Protein AF-A0A371NWE9-F1 (afdb_monomer)

Sequence (120 aa):
MNIALTGKAELARDEVHERFPFKEKQQIVRLGLSYAMRLKLEPIRGAGFGRAGDGQNMNVGSFDPSGELLDLVRAFYPDAEDPAEVAETLMSLGLVQLAADLRNSTVTRITDILYAGDGD

Solvent-accessible surface area (backbone atoms only — not comparable to full-atom values): 6706 Å² total; per-residue (Å²): 116,71,42,32,25,13,44,62,22,39,54,20,44,50,57,43,34,75,77,51,80,62,96,46,74,51,58,54,47,51,48,8,31,53,46,14,58,74,71,64,58,75,70,69,84,52,100,83,53,70,51,71,57,67,26,61,71,41,51,39,65,73,68,39,72,84,46,58,63,52,51,49,43,34,70,78,42,72,85,52,94,49,43,63,60,43,49,31,40,25,21,27,52,12,20,40,49,51,36,49,30,44,77,69,59,76,35,84,50,78,66,40,77,76,52,74,79,79,83,124

Mean predicted aligned error: 4.28 Å

Nearest PDB structures (foldseek):
  4lrv-assembly3_N-3  TM=7.084E-01  e=2.937E-02  Escherichia coli B7A
  4lrv-assembly3_H  TM=7.923E-01  e=1.091E-01  Escherichia coli B7A
  5wtu-assembly1_A  TM=6.916E-01  e=6.529E-02  Escherichia coli
  4lrv-assembly2_F  TM=6.999E-01  e=8.684E-02  Escherichia coli B7A
  4lrv-assembly1_A-2  TM=6.756E-01  e=2.879E-01  Escherichia coli B7A

Organism: NCBI:txid2293570

Secondary structure (DSSP, 8-state):
-EEEEEHHHHHHHHHHHHHS--SSHHHHHHHHHHHHHHTT------TTS--EEEEEEEEHHHH-SSSHHHHHHHHH-TT-S-HHHHHHHHHHHHHHHHHHHHHTTS--SHHHHHHTT---

Foldseek 3Di:
DKAFAFPLLQVLLVLVCVQPPDPDSLVSLVQQLVQLVVVVPDLDCDPPRHDGPNHDIGDVCVNPVPCVSLVVLCVVCVPDPDSSSSSSSSSNNSSNVVSVCCVVVCDRDPVCSVCVPVPD

Radius of gyration: 13.67 Å; Cα contacts (8 Å, |Δi|>4): 156; chains: 1; bounding box: 29×34×34 Å

Structure (mmCIF, N/CA/C/O backbone):
data_AF-A0A371NWE9-F1
#
_entry.id   AF-A0A371NWE9-F1
#
loop_
_atom_site.group_PDB
_atom_site.id
_atom_site.type_symbol
_atom_site.label_atom_id
_atom_site.label_alt_id
_atom_site.label_comp_id
_atom_site.label_asym_id
_atom_site.label_entity_id
_atom_site.label_seq_id
_atom_site.pdbx_PDB_ins_code
_atom_site.Cartn_x
_atom_site.Cartn_y
_atom_site.Cartn_z
_atom_site.occupancy
_atom_site.B_iso_or_equiv
_atom_site.auth_seq_id
_atom_site.auth_comp_id
_atom_site.auth_asym_id
_atom_site.auth_atom_id
_atom_site.pdbx_PDB_model_num
ATOM 1 N N . MET A 1 1 ? 7.862 12.324 -12.921 1.00 74.50 1 MET A N 1
ATOM 2 C CA . MET A 1 1 ? 7.033 11.109 -12.817 1.00 74.50 1 MET A CA 1
ATOM 3 C C . MET A 1 1 ? 6.110 11.291 -11.626 1.00 74.50 1 MET A C 1
ATOM 5 O O . MET A 1 1 ? 6.565 11.798 -10.604 1.00 74.50 1 MET A O 1
ATOM 9 N N . ASN A 1 2 ? 4.833 10.965 -11.785 1.00 83.00 2 ASN A N 1
ATOM 10 C CA . ASN A 1 2 ? 3.851 11.012 -10.706 1.00 83.00 2 ASN A CA 1
ATOM 11 C C . ASN A 1 2 ? 3.367 9.595 -10.442 1.00 83.00 2 ASN A C 1
ATOM 13 O O . ASN A 1 2 ? 3.374 8.783 -11.363 1.00 83.00 2 ASN A O 1
ATOM 17 N N . ILE A 1 3 ? 2.941 9.344 -9.212 1.00 84.69 3 ILE A N 1
ATOM 18 C CA . ILE A 1 3 ? 2.194 8.145 -8.863 1.00 84.69 3 ILE A CA 1
ATOM 19 C C . ILE A 1 3 ? 0.808 8.564 -8.396 1.00 84.69 3 ILE A C 1
ATOM 21 O O . ILE A 1 3 ? 0.656 9.600 -7.735 1.00 84.69 3 ILE A O 1
ATOM 25 N N . ALA A 1 4 ? -0.195 7.781 -8.762 1.00 89.19 4 ALA A N 1
ATOM 26 C CA . ALA A 1 4 ? -1.584 8.135 -8.595 1.00 89.19 4 ALA A CA 1
ATOM 27 C C . ALA A 1 4 ? -2.395 7.016 -7.948 1.00 89.19 4 ALA A C 1
ATOM 29 O O . ALA A 1 4 ? -2.414 5.876 -8.405 1.00 89.19 4 ALA A O 1
ATOM 30 N N . LEU A 1 5 ? -3.150 7.357 -6.908 1.00 90.31 5 LEU A N 1
ATOM 31 C CA . LEU A 1 5 ? -4.129 6.427 -6.359 1.00 90.31 5 LEU A CA 1
ATOM 32 C C . LEU A 1 5 ? -5.317 6.266 -7.311 1.00 90.31 5 LEU A C 1
ATOM 34 O O . LEU A 1 5 ? -5.679 7.176 -8.067 1.00 90.31 5 LEU A O 1
ATOM 38 N N . THR A 1 6 ? -5.972 5.111 -7.229 1.00 93.69 6 THR A N 1
ATOM 39 C CA . THR A 1 6 ? -7.340 4.975 -7.739 1.00 93.69 6 THR A CA 1
ATOM 40 C C . THR A 1 6 ? -8.316 5.681 -6.798 1.00 93.69 6 THR A C 1
ATOM 42 O O . THR A 1 6 ? -8.034 5.843 -5.609 1.00 93.69 6 THR A O 1
ATOM 45 N N . GLY A 1 7 ? -9.500 6.065 -7.284 1.00 92.75 7 GLY A N 1
ATOM 46 C CA . GLY A 1 7 ? -10.519 6.685 -6.423 1.00 92.75 7 GLY A CA 1
ATOM 47 C C . GLY A 1 7 ? -10.929 5.795 -5.237 1.00 92.75 7 GLY A C 1
ATOM 48 O O . GLY A 1 7 ? -11.169 6.280 -4.136 1.00 92.75 7 GLY A O 1
ATOM 49 N N . LYS A 1 8 ? -10.926 4.467 -5.419 1.00 94.44 8 LYS A N 1
ATOM 50 C CA . LYS A 1 8 ? -11.184 3.510 -4.333 1.00 94.44 8 LYS A CA 1
ATOM 51 C C . LYS A 1 8 ? -10.066 3.515 -3.287 1.00 94.44 8 LYS A C 1
ATOM 53 O O . LYS A 1 8 ? -10.346 3.439 -2.093 1.00 94.44 8 LYS A O 1
ATOM 58 N N . ALA A 1 9 ? -8.814 3.602 -3.729 1.00 95.56 9 ALA A N 1
ATOM 59 C CA . ALA A 1 9 ? -7.667 3.682 -2.834 1.00 95.56 9 ALA A CA 1
ATOM 60 C C . ALA A 1 9 ? -7.603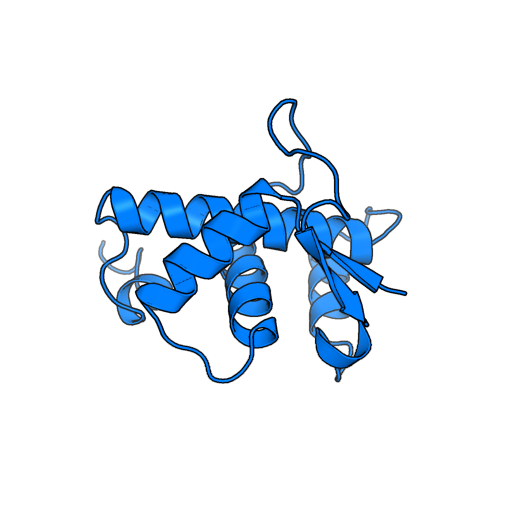 5.024 -2.084 1.00 95.56 9 ALA A C 1
ATOM 62 O O . ALA A 1 9 ? -7.192 5.038 -0.930 1.00 95.56 9 ALA A O 1
ATOM 63 N N . GLU A 1 10 ? -8.062 6.124 -2.691 1.00 94.88 10 GLU A N 1
ATOM 64 C CA . GLU A 1 10 ? -8.223 7.426 -2.020 1.00 94.88 10 GLU A CA 1
ATOM 65 C C . GLU A 1 10 ? -9.177 7.319 -0.820 1.00 94.88 10 GLU A C 1
ATOM 67 O O . GLU A 1 10 ? -8.824 7.710 0.289 1.00 94.88 10 GLU A O 1
ATOM 72 N N . LEU A 1 11 ? -10.358 6.723 -1.022 1.00 95.12 11 LEU A N 1
ATOM 73 C CA . LEU A 1 11 ? -11.336 6.517 0.052 1.00 95.12 11 LEU A CA 1
ATOM 74 C C . LEU A 1 11 ? -10.786 5.595 1.147 1.00 95.12 11 LEU A C 1
ATOM 76 O O . LEU A 1 11 ? -10.926 5.882 2.333 1.00 95.12 11 LEU A O 1
ATOM 80 N N . ALA A 1 12 ? -10.111 4.513 0.752 1.00 96.50 12 ALA A N 1
ATOM 81 C CA . ALA A 1 12 ? -9.468 3.605 1.695 1.00 96.50 12 ALA A CA 1
ATOM 82 C C . ALA A 1 12 ? -8.350 4.296 2.497 1.00 96.50 12 ALA A C 1
ATOM 84 O O . ALA A 1 12 ? -8.213 4.054 3.693 1.00 96.50 12 ALA A O 1
ATOM 85 N N . ARG A 1 13 ? -7.569 5.187 1.872 1.00 95.31 13 ARG A N 1
ATOM 86 C CA . ARG A 1 13 ? -6.559 6.008 2.558 1.00 95.31 13 ARG A CA 1
ATOM 87 C C . ARG A 1 13 ? -7.198 6.863 3.645 1.00 95.31 13 ARG A C 1
ATOM 89 O O . ARG A 1 13 ? -6.633 6.947 4.731 1.00 95.31 13 ARG A O 1
ATOM 96 N N . ASP A 1 14 ? -8.326 7.502 3.351 1.00 94.81 14 ASP A N 1
ATOM 97 C CA . ASP A 1 14 ? -9.016 8.368 4.312 1.00 94.81 14 ASP A CA 1
ATOM 98 C C . ASP A 1 14 ? -9.541 7.572 5.509 1.00 94.81 14 ASP A C 1
ATOM 100 O O . ASP A 1 14 ? -9.282 7.948 6.648 1.00 94.81 14 ASP A O 1
ATOM 104 N N . GLU A 1 15 ? -10.136 6.405 5.270 1.00 95.25 15 GLU A N 1
ATOM 105 C CA . GLU A 1 15 ? -10.556 5.481 6.332 1.00 95.25 15 GLU A CA 1
ATOM 106 C C . GLU A 1 15 ? -9.371 5.013 7.200 1.00 95.25 15 GLU A C 1
ATOM 108 O O . GLU A 1 15 ? -9.428 5.029 8.433 1.00 95.25 15 GLU A O 1
ATOM 113 N N . VAL A 1 16 ? -8.250 4.647 6.569 1.00 95.62 16 VAL A N 1
ATOM 114 C CA . VAL A 1 16 ? -7.019 4.279 7.287 1.00 95.62 16 VAL A CA 1
ATOM 115 C C . VAL A 1 16 ? -6.483 5.465 8.095 1.00 95.62 16 VAL A C 1
ATOM 117 O O . VAL A 1 16 ? -6.034 5.271 9.225 1.00 95.62 16 VAL A O 1
ATOM 120 N N . HIS A 1 17 ? -6.546 6.686 7.557 1.00 95.06 17 HIS A N 1
ATOM 121 C CA . HIS A 1 17 ? -6.098 7.902 8.237 1.00 95.06 17 HIS A CA 1
ATOM 122 C C . HIS A 1 17 ? -6.937 8.222 9.477 1.00 95.06 17 HIS A C 1
ATOM 124 O O . HIS A 1 17 ? -6.380 8.589 10.512 1.00 95.06 17 HIS A O 1
ATOM 130 N N . GLU A 1 18 ? -8.258 8.055 9.396 1.00 93.88 18 GLU A N 1
ATOM 131 C CA . GLU A 1 18 ? -9.162 8.238 10.536 1.00 93.88 18 GLU A CA 1
ATOM 132 C C . GLU A 1 18 ? -8.819 7.281 11.682 1.00 93.88 18 GLU A C 1
ATOM 134 O O . GLU A 1 18 ? -8.863 7.659 12.856 1.00 93.88 18 GLU A O 1
ATOM 139 N N . ARG A 1 19 ? -8.423 6.046 11.353 1.00 92.00 19 ARG A N 1
ATOM 140 C CA . ARG A 1 19 ? -8.041 5.047 12.356 1.00 92.00 19 ARG A CA 1
ATOM 141 C C . ARG A 1 19 ? -6.626 5.241 12.895 1.00 92.00 19 ARG A C 1
ATOM 143 O O . ARG A 1 19 ? -6.394 5.011 14.08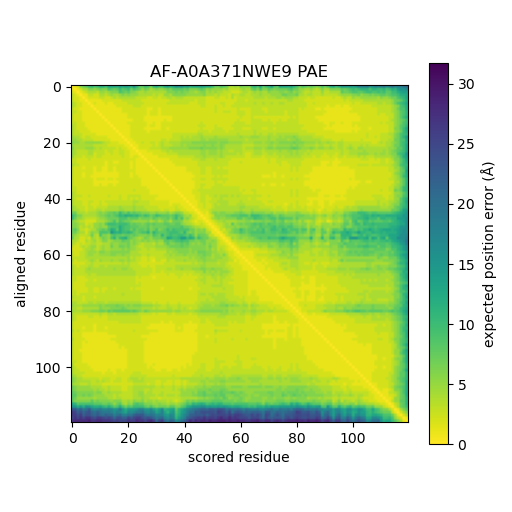9 1.00 92.00 19 ARG A O 1
ATOM 150 N N . PHE A 1 20 ? -5.698 5.614 12.019 1.00 91.31 20 PHE A N 1
ATOM 151 C CA . PHE A 1 20 ? -4.275 5.796 12.284 1.00 91.31 20 PHE A CA 1
ATOM 152 C C . PHE A 1 20 ? -3.824 7.154 11.723 1.00 91.31 20 PHE A C 1
ATOM 154 O O . PHE A 1 20 ? -3.431 7.249 10.558 1.00 91.31 20 PHE A O 1
ATOM 161 N N . PRO A 1 21 ? -3.858 8.227 12.529 1.00 90.38 21 PRO A N 1
ATOM 162 C CA . PRO A 1 21 ? -3.547 9.561 12.037 1.00 90.38 21 PRO A CA 1
ATOM 163 C C . PRO A 1 21 ? -2.040 9.728 11.803 1.00 90.38 21 PRO A C 1
ATOM 165 O O . PRO A 1 21 ? -1.250 9.871 12.737 1.00 90.38 21 PRO A O 1
ATOM 168 N N . PHE A 1 22 ? -1.640 9.733 10.532 1.00 89.69 22 PHE A N 1
ATOM 169 C CA . PHE A 1 22 ? -0.286 10.079 10.084 1.00 89.69 22 PHE A CA 1
ATOM 170 C C . PHE A 1 22 ? -0.153 11.580 9.823 1.00 89.69 22 PHE A C 1
ATOM 172 O O . PHE A 1 22 ? -1.103 12.227 9.396 1.00 89.69 22 PHE A O 1
ATOM 179 N N . LYS A 1 23 ? 1.039 12.153 10.021 1.00 90.19 23 LYS A N 1
ATOM 180 C CA . LYS A 1 23 ? 1.255 13.588 9.758 1.00 90.19 23 LYS A CA 1
ATOM 181 C C . LYS A 1 23 ? 1.158 13.928 8.274 1.00 90.19 23 LYS A C 1
ATOM 183 O O . LYS A 1 23 ? 0.667 14.994 7.919 1.00 90.19 23 LYS A O 1
ATOM 188 N N . GLU A 1 24 ? 1.645 13.033 7.423 1.00 88.38 24 GLU A N 1
ATOM 189 C CA . GLU A 1 24 ? 1.719 13.246 5.981 1.00 88.38 24 GLU A CA 1
ATOM 190 C C . GLU A 1 24 ? 0.941 12.156 5.247 1.00 88.38 24 GLU A C 1
ATOM 192 O O . GLU A 1 24 ? 1.100 10.967 5.529 1.00 88.38 24 GLU A O 1
ATOM 197 N N . LYS A 1 25 ? 0.138 12.544 4.250 1.00 85.50 25 LYS A N 1
ATOM 198 C CA . LYS A 1 25 ? -0.653 11.596 3.445 1.00 85.50 25 LYS A CA 1
ATOM 199 C C . LYS A 1 25 ? 0.229 10.549 2.753 1.00 85.50 25 LYS A C 1
ATOM 201 O O . LYS A 1 25 ? -0.163 9.393 2.624 1.00 85.50 25 LYS A O 1
ATOM 206 N N . GLN A 1 26 ? 1.442 10.938 2.365 1.00 89.62 26 GLN A N 1
ATOM 207 C CA . GLN A 1 26 ? 2.442 10.077 1.735 1.00 89.62 26 GLN A CA 1
ATOM 208 C C . GLN A 1 26 ? 2.850 8.909 2.640 1.00 89.62 26 GLN A C 1
ATOM 210 O O . GLN A 1 26 ? 3.131 7.825 2.137 1.00 89.62 26 GLN A O 1
ATOM 215 N N . GLN A 1 27 ? 2.842 9.088 3.965 1.00 92.12 27 GLN A N 1
ATOM 216 C CA . GLN A 1 27 ? 3.175 8.015 4.906 1.00 92.12 27 GLN A CA 1
ATOM 217 C C . GLN A 1 27 ? 2.144 6.884 4.853 1.00 92.12 27 GLN A C 1
ATOM 219 O O . GLN A 1 27 ? 2.523 5.717 4.887 1.00 92.12 27 GLN A O 1
ATOM 224 N N . ILE A 1 28 ? 0.859 7.214 4.695 1.00 93.75 28 ILE A N 1
ATOM 225 C CA . ILE A 1 28 ? -0.209 6.213 4.555 1.00 93.75 28 ILE A CA 1
ATOM 226 C C . ILE A 1 28 ? -0.085 5.477 3.227 1.00 93.75 28 ILE A C 1
ATOM 228 O O . ILE A 1 28 ? -0.257 4.267 3.167 1.00 93.75 28 ILE A O 1
ATOM 232 N N . VAL A 1 29 ? 0.271 6.187 2.161 1.00 93.62 29 VAL A N 1
ATOM 233 C CA . VAL A 1 29 ? 0.474 5.567 0.850 1.00 93.62 29 VAL A CA 1
ATOM 234 C C . VAL A 1 29 ? 1.670 4.604 0.863 1.00 93.62 29 VAL A C 1
ATOM 236 O O . VAL A 1 29 ? 1.553 3.483 0.368 1.00 93.62 29 VAL A O 1
ATOM 239 N N . ARG A 1 30 ? 2.774 4.964 1.535 1.00 94.31 30 ARG A N 1
ATOM 240 C CA . ARG A 1 30 ? 3.891 4.037 1.808 1.00 94.31 30 ARG A CA 1
ATOM 241 C C . ARG A 1 30 ? 3.460 2.846 2.662 1.00 94.31 30 ARG A C 1
ATOM 243 O O . ARG A 1 30 ? 3.871 1.729 2.378 1.00 94.31 30 ARG A O 1
ATOM 250 N N . LEU A 1 31 ? 2.619 3.062 3.676 1.00 94.19 31 LEU A N 1
ATOM 251 C CA . LEU A 1 31 ? 2.047 1.969 4.465 1.00 94.19 31 LEU A CA 1
ATOM 252 C C . LEU A 1 31 ? 1.237 1.015 3.579 1.00 94.19 31 LEU A C 1
ATOM 254 O O . LEU A 1 31 ? 1.376 -0.194 3.727 1.00 94.19 31 LEU A O 1
ATOM 258 N N . GLY A 1 32 ? 0.460 1.542 2.631 1.00 95.62 32 GLY A N 1
ATOM 259 C CA . GLY A 1 32 ? -0.234 0.756 1.613 1.00 95.62 32 GLY A CA 1
ATOM 260 C C . GLY A 1 32 ? 0.714 -0.145 0.822 1.00 95.62 32 GLY A C 1
ATOM 261 O O . GLY A 1 32 ? 0.497 -1.353 0.777 1.00 95.62 32 GLY A O 1
ATOM 262 N N . LEU A 1 33 ? 1.800 0.414 0.269 1.00 96.06 33 LEU A N 1
ATOM 263 C CA . LEU A 1 33 ? 2.830 -0.373 -0.427 1.00 96.06 33 LEU A CA 1
ATOM 264 C C . LEU A 1 33 ? 3.367 -1.495 0.468 1.00 96.06 33 LEU A C 1
ATOM 266 O O . LEU A 1 33 ? 3.320 -2.668 0.097 1.00 96.06 33 LEU A O 1
ATOM 270 N N . SER A 1 34 ? 3.842 -1.138 1.662 1.00 94.94 34 SER A N 1
ATOM 271 C CA . SER A 1 34 ? 4.435 -2.089 2.603 1.00 94.94 34 SER A CA 1
ATOM 272 C C . SER A 1 34 ? 3.452 -3.184 3.013 1.00 94.94 34 SER A C 1
ATOM 274 O O . SER A 1 34 ? 3.844 -4.340 3.154 1.00 94.94 34 SER A O 1
ATOM 276 N N . TYR A 1 35 ? 2.172 -2.846 3.179 1.00 96.06 35 TYR A N 1
ATOM 277 C CA . TYR A 1 35 ? 1.135 -3.805 3.544 1.00 96.06 35 TYR A CA 1
ATOM 278 C C . TYR A 1 35 ? 0.845 -4.794 2.415 1.00 96.06 35 TYR A C 1
ATOM 280 O O . TYR A 1 35 ? 0.798 -5.999 2.656 1.00 96.06 35 TYR A O 1
ATOM 288 N N . ALA A 1 36 ? 0.739 -4.309 1.174 1.00 96.88 36 ALA A N 1
ATOM 289 C CA . ALA A 1 36 ? 0.598 -5.175 0.007 1.00 96.88 36 ALA A CA 1
ATOM 290 C C . ALA A 1 36 ? 1.786 -6.134 -0.133 1.00 96.88 36 ALA A C 1
ATOM 292 O O . ALA A 1 36 ? 1.591 -7.331 -0.332 1.00 96.88 36 ALA A O 1
ATOM 293 N N . MET A 1 37 ? 3.010 -5.626 0.033 1.00 94.44 37 MET A N 1
ATOM 294 C CA . MET A 1 37 ? 4.220 -6.449 -0.015 1.00 94.44 37 MET A CA 1
ATOM 295 C C . MET A 1 37 ? 4.258 -7.486 1.111 1.00 94.44 37 MET A C 1
ATOM 297 O O . MET A 1 37 ? 4.565 -8.649 0.854 1.00 94.44 37 MET A O 1
ATOM 301 N N . ARG A 1 38 ? 3.895 -7.102 2.343 1.00 92.06 38 ARG A N 1
ATOM 302 C CA . ARG A 1 38 ? 3.804 -8.021 3.489 1.00 92.06 38 ARG A CA 1
ATOM 303 C C . ARG A 1 38 ? 2.853 -9.180 3.198 1.00 92.06 38 ARG A C 1
ATOM 305 O O . ARG A 1 38 ? 3.194 -10.330 3.459 1.00 92.06 38 ARG A O 1
ATOM 312 N N . LEU A 1 39 ? 1.675 -8.874 2.661 1.00 93.50 39 LEU A N 1
ATOM 313 C CA . LEU A 1 39 ? 0.659 -9.865 2.307 1.00 93.50 39 LEU A CA 1
ATOM 314 C C . LEU A 1 39 ? 0.965 -10.608 0.999 1.00 93.50 39 LEU A C 1
ATOM 316 O O . LEU A 1 39 ? 0.191 -11.478 0.609 1.00 93.50 39 LEU A O 1
ATOM 320 N N . LYS A 1 40 ? 2.081 -10.284 0.330 1.00 94.19 40 LYS A N 1
ATOM 321 C CA . LYS A 1 40 ? 2.472 -10.833 -0.975 1.00 94.19 40 LYS A CA 1
ATOM 322 C C . LYS A 1 40 ? 1.361 -10.682 -2.019 1.00 94.19 40 LYS A C 1
ATOM 324 O O . LYS A 1 40 ? 1.119 -11.594 -2.806 1.00 94.19 40 LYS A O 1
ATOM 329 N N . LEU A 1 41 ? 0.666 -9.542 -2.005 1.00 95.44 41 LEU A N 1
ATOM 330 C CA . LEU A 1 41 ? -0.338 -9.243 -3.020 1.00 95.44 41 LEU A CA 1
ATOM 331 C C . LEU A 1 41 ? 0.339 -9.126 -4.384 1.00 95.44 41 LEU A C 1
ATOM 333 O O . LEU A 1 41 ? 1.353 -8.443 -4.525 1.00 95.44 41 LEU A O 1
ATOM 337 N N . GLU A 1 42 ? -0.254 -9.756 -5.391 1.00 95.25 42 GLU A N 1
ATOM 338 C CA . GLU A 1 42 ? 0.214 -9.628 -6.766 1.00 95.25 42 GLU A CA 1
ATOM 339 C C . GLU A 1 42 ? -0.215 -8.270 -7.347 1.00 95.25 42 GLU A C 1
ATOM 341 O O . GLU A 1 42 ? -1.359 -7.847 -7.137 1.00 95.25 42 GLU A O 1
ATOM 346 N N . PRO A 1 43 ? 0.653 -7.573 -8.103 1.00 94.94 43 PRO A N 1
ATOM 347 C CA . PRO A 1 43 ? 0.361 -6.260 -8.673 1.00 94.94 43 PRO A CA 1
ATOM 348 C C . PRO A 1 43 ? -0.542 -6.365 -9.916 1.00 94.94 43 PRO A C 1
ATOM 350 O O . PRO A 1 43 ? -0.179 -5.936 -11.008 1.00 94.94 43 PRO A O 1
ATOM 353 N N . ILE A 1 44 ? -1.740 -6.934 -9.761 1.00 92.88 44 ILE A N 1
ATOM 354 C CA . ILE A 1 44 ? -2.699 -7.154 -10.849 1.00 92.88 44 ILE A CA 1
ATOM 355 C C . ILE A 1 44 ? -3.847 -6.142 -10.770 1.00 92.88 44 ILE A C 1
ATOM 357 O O . ILE A 1 44 ? -4.586 -6.063 -9.785 1.00 92.88 44 ILE A O 1
ATOM 361 N N . ARG A 1 45 ? -4.058 -5.405 -11.865 1.00 90.94 45 ARG A N 1
ATOM 362 C CA . ARG A 1 45 ? -5.163 -4.447 -12.030 1.00 90.94 45 ARG A CA 1
ATOM 363 C C . ARG A 1 45 ? -6.426 -5.150 -12.539 1.00 90.94 45 ARG A C 1
ATOM 365 O O . ARG A 1 45 ? -6.747 -5.107 -13.722 1.00 90.94 45 ARG A O 1
ATOM 372 N N . GLY A 1 46 ? -7.134 -5.839 -11.643 1.00 86.75 46 GLY A N 1
ATOM 373 C CA . GLY A 1 46 ? -8.390 -6.529 -11.971 1.00 86.75 46 GLY A CA 1
ATOM 374 C C . GLY A 1 46 ? -9.552 -5.585 -12.326 1.00 86.75 46 GLY A C 1
ATOM 375 O O . GLY A 1 46 ? -9.473 -4.372 -12.142 1.00 86.75 46 GLY A O 1
ATOM 376 N N . ALA A 1 47 ? -10.687 -6.147 -12.760 1.00 81.69 47 ALA A N 1
ATOM 377 C CA . ALA A 1 47 ? -11.855 -5.389 -13.245 1.00 81.69 47 ALA A CA 1
ATOM 378 C C . ALA A 1 47 ? -12.440 -4.360 -12.247 1.00 81.69 47 ALA A C 1
ATOM 380 O O . ALA A 1 47 ? -13.129 -3.430 -12.654 1.00 81.69 47 ALA A O 1
ATOM 381 N N . GLY A 1 48 ? -12.162 -4.505 -10.946 1.00 80.81 48 GLY A N 1
ATOM 382 C CA . GLY A 1 48 ? -12.593 -3.586 -9.884 1.00 80.81 48 GLY A CA 1
ATOM 383 C C . GLY A 1 48 ? -11.496 -2.669 -9.334 1.00 80.81 48 GLY A C 1
ATOM 384 O O . GLY A 1 48 ? -11.703 -2.055 -8.286 1.00 80.81 48 GLY A O 1
ATOM 385 N N . PHE A 1 49 ? -10.327 -2.609 -9.978 1.00 84.00 49 PHE A N 1
ATOM 386 C CA . PHE A 1 49 ? -9.193 -1.803 -9.516 1.00 84.00 49 PHE A CA 1
ATOM 387 C C . PHE A 1 49 ? -9.491 -0.294 -9.589 1.00 84.00 49 PHE A C 1
ATOM 389 O O . PHE A 1 49 ? -9.108 0.464 -8.697 1.00 84.00 49 PHE A O 1
ATOM 396 N N . GLY A 1 50 ? -10.258 0.122 -10.602 1.00 84.81 50 GLY A N 1
ATOM 397 C CA . GLY A 1 50 ? -10.488 1.529 -10.935 1.00 84.81 50 GLY A CA 1
ATOM 398 C C . GLY A 1 50 ? -9.384 2.082 -11.837 1.00 84.81 50 GLY A C 1
ATOM 399 O O . GLY A 1 50 ? -8.538 1.334 -12.326 1.00 84.81 50 GLY A O 1
ATOM 400 N N . ARG A 1 51 ? -9.398 3.396 -12.082 1.00 81.56 51 ARG A N 1
ATOM 401 C CA . ARG A 1 51 ? -8.381 4.072 -12.892 1.00 81.56 51 ARG A CA 1
ATOM 402 C C . ARG A 1 51 ? -7.405 4.826 -11.992 1.00 81.56 51 ARG A C 1
ATOM 404 O O . ARG A 1 51 ? -7.817 5.549 -11.086 1.00 81.56 51 ARG A O 1
ATOM 411 N N . ALA A 1 52 ? -6.111 4.662 -12.248 1.00 75.12 52 ALA A N 1
ATOM 412 C CA . ALA A 1 52 ? -5.087 5.495 -11.634 1.00 75.12 52 ALA A CA 1
ATOM 413 C C . ALA A 1 52 ? -5.247 6.957 -12.083 1.00 75.12 52 ALA A C 1
ATOM 415 O O . ALA A 1 52 ? -5.486 7.226 -13.263 1.00 75.12 52 ALA A O 1
ATOM 416 N N . GLY A 1 53 ? -5.142 7.896 -11.143 1.00 76.56 53 GLY A N 1
ATOM 417 C CA . GLY A 1 53 ? -5.340 9.328 -11.404 1.00 76.56 53 GLY A CA 1
ATOM 418 C C . GLY A 1 53 ? -6.724 9.852 -11.033 1.00 76.56 53 GLY A C 1
ATOM 419 O O . GLY A 1 53 ? -6.889 11.067 -10.963 1.00 76.56 53 GLY A O 1
ATOM 420 N N . ASP A 1 54 ? -7.678 8.964 -10.736 1.00 84.12 54 ASP A N 1
ATOM 421 C CA . ASP A 1 54 ? -8.988 9.344 -10.189 1.00 84.12 54 ASP A CA 1
ATOM 422 C C . ASP A 1 54 ? -8.901 9.735 -8.697 1.00 84.12 54 ASP A C 1
ATOM 424 O O . ASP A 1 54 ? -9.824 10.347 -8.162 1.00 84.12 54 ASP A O 1
ATOM 428 N N . GLY A 1 55 ? -7.809 9.368 -8.015 1.00 81.00 55 GLY A N 1
ATOM 429 C CA . GLY A 1 55 ? -7.490 9.763 -6.642 1.00 81.00 55 GLY A CA 1
ATOM 430 C C . GLY A 1 55 ? -6.363 10.801 -6.556 1.00 81.00 55 GLY A C 1
ATOM 431 O O . GLY A 1 55 ? -6.067 11.530 -7.505 1.00 81.00 55 GLY A O 1
ATOM 432 N N . GLN A 1 56 ? -5.701 10.872 -5.399 1.00 80.44 56 GLN A N 1
ATOM 433 C CA . GLN A 1 56 ? -4.571 11.764 -5.170 1.00 80.44 56 GLN A CA 1
ATOM 434 C C . GLN A 1 56 ? -3.420 11.414 -6.114 1.00 80.44 56 GLN A C 1
ATOM 436 O O . GLN A 1 56 ? -2.903 10.297 -6.123 1.00 80.44 56 GLN A O 1
ATOM 441 N N . ASN A 1 57 ? -2.965 12.436 -6.833 1.00 86.06 57 ASN A N 1
ATOM 442 C CA . ASN A 1 57 ? -1.705 12.423 -7.556 1.00 86.06 57 ASN A CA 1
ATOM 443 C C . ASN A 1 57 ? -0.591 12.949 -6.651 1.00 86.06 57 ASN A C 1
ATOM 445 O O . ASN A 1 57 ? -0.746 13.975 -5.980 1.00 86.06 57 ASN A O 1
ATOM 449 N N . MET A 1 58 ? 0.549 12.270 -6.653 1.00 86.50 58 MET A N 1
ATOM 450 C CA . MET A 1 58 ? 1.730 12.686 -5.909 1.00 86.50 58 MET A CA 1
ATOM 451 C C . MET A 1 58 ? 2.986 12.592 -6.763 1.00 86.50 58 MET A C 1
ATOM 453 O O . MET A 1 58 ? 3.161 11.677 -7.563 1.00 86.50 58 MET A O 1
ATOM 457 N N . ASN A 1 59 ? 3.883 13.559 -6.582 1.00 87.44 59 ASN A N 1
ATOM 458 C CA . ASN A 1 59 ? 5.205 13.502 -7.187 1.00 87.44 59 ASN A CA 1
ATOM 459 C C . ASN A 1 59 ? 6.006 12.370 -6.526 1.00 87.44 59 ASN A C 1
ATOM 461 O O . ASN A 1 59 ? 6.071 12.311 -5.291 1.00 87.44 59 ASN A O 1
ATOM 465 N N . VAL A 1 60 ? 6.654 11.532 -7.343 1.00 85.31 60 VAL A N 1
ATOM 466 C CA . VAL A 1 60 ? 7.562 10.466 -6.890 1.00 85.31 60 VAL A CA 1
ATOM 467 C C . VAL A 1 60 ? 8.558 10.970 -5.848 1.00 85.31 60 VAL A C 1
ATOM 469 O O . VAL A 1 60 ? 8.714 10.314 -4.839 1.00 85.31 60 VAL A O 1
ATOM 472 N N . GLY A 1 61 ? 9.146 12.160 -5.990 1.00 86.38 61 GLY A N 1
ATOM 473 C CA . GLY A 1 61 ? 10.121 12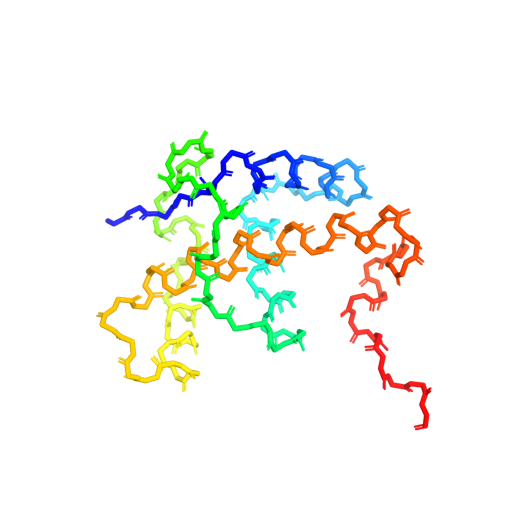.685 -5.023 1.00 86.38 61 GLY A CA 1
ATOM 474 C C . GLY A 1 61 ? 9.555 12.969 -3.624 1.00 86.38 61 GLY A C 1
ATOM 475 O O . GLY A 1 61 ? 10.306 13.020 -2.659 1.00 86.38 61 GLY A O 1
ATOM 476 N N . SER A 1 62 ? 8.234 13.136 -3.490 1.00 86.44 62 SER A N 1
ATOM 477 C CA . SER A 1 62 ? 7.573 13.209 -2.175 1.00 86.44 62 SER A CA 1
ATOM 478 C C . SER A 1 62 ? 7.190 11.832 -1.641 1.00 86.44 62 SER A C 1
ATOM 480 O O . SER A 1 62 ? 7.203 11.608 -0.433 1.00 86.44 62 SER A O 1
ATOM 482 N N . PHE A 1 63 ? 6.861 10.901 -2.534 1.00 88.31 63 PHE A N 1
ATOM 483 C CA . PHE A 1 63 ? 6.545 9.525 -2.183 1.00 88.31 63 PHE A CA 1
ATOM 484 C C . PHE A 1 63 ? 7.800 8.728 -1.811 1.00 88.31 63 PHE A C 1
ATOM 486 O O . PHE A 1 63 ? 7.812 8.088 -0.772 1.00 88.31 63 PHE A O 1
ATOM 493 N N . ASP A 1 6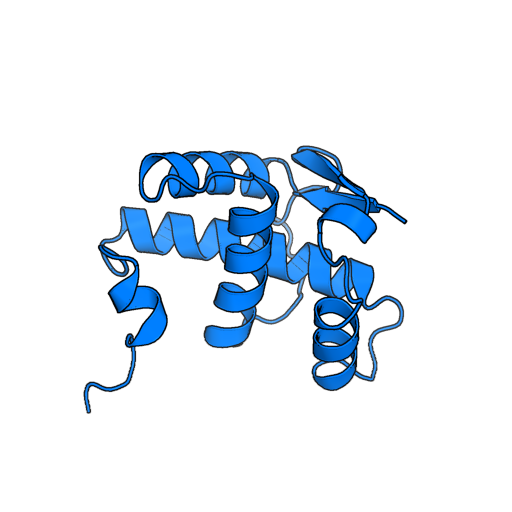4 ? 8.869 8.826 -2.582 1.00 92.12 64 ASP A N 1
ATOM 494 C CA . ASP A 1 64 ? 10.110 8.072 -2.446 1.00 92.12 64 ASP A CA 1
ATOM 495 C C . ASP A 1 64 ? 11.317 9.016 -2.608 1.00 92.12 64 ASP A C 1
ATOM 497 O O . ASP A 1 64 ? 11.924 9.085 -3.678 1.00 92.12 64 ASP A O 1
ATOM 501 N N . PRO A 1 65 ? 11.641 9.818 -1.572 1.00 90.56 65 PRO A N 1
ATOM 502 C CA . PRO A 1 65 ? 12.706 10.813 -1.661 1.00 90.56 65 PRO A CA 1
ATOM 503 C C . PRO A 1 65 ? 14.101 10.210 -1.857 1.00 90.56 65 PRO A C 1
ATOM 505 O O . PRO A 1 65 ? 14.958 10.869 -2.443 1.00 90.56 65 PRO A O 1
ATOM 508 N N . SER A 1 66 ? 14.343 8.995 -1.344 1.00 92.94 66 SER A N 1
ATOM 509 C CA . SER A 1 66 ? 15.629 8.296 -1.470 1.00 92.94 66 SER A CA 1
ATOM 510 C C . SER A 1 66 ? 15.722 7.426 -2.725 1.00 92.94 66 SER A C 1
ATOM 512 O O . SER A 1 66 ? 16.831 7.112 -3.145 1.00 92.94 66 SER A O 1
ATOM 514 N N . GLY A 1 67 ? 14.593 7.057 -3.338 1.00 92.88 67 GLY A N 1
ATOM 515 C CA . GLY A 1 67 ? 14.543 6.101 -4.450 1.00 92.88 67 GLY A CA 1
ATOM 516 C C . GLY A 1 67 ? 14.543 4.635 -3.997 1.00 92.88 67 GLY A C 1
ATOM 517 O O . GLY A 1 67 ? 14.383 3.731 -4.817 1.00 92.88 67 GLY A O 1
ATOM 518 N N . GLU A 1 68 ? 14.710 4.386 -2.696 1.00 94.81 68 GLU A N 1
ATOM 519 C CA . GLU A 1 68 ? 14.858 3.042 -2.136 1.00 94.81 68 GLU A CA 1
ATOM 520 C C . GLU A 1 68 ? 13.567 2.227 -2.244 1.00 94.81 68 GLU A C 1
ATOM 522 O O . GLU A 1 68 ? 13.633 1.003 -2.355 1.00 94.81 68 GLU A O 1
ATOM 527 N N . LEU A 1 69 ? 12.388 2.866 -2.238 1.00 93.38 69 LEU A N 1
ATOM 528 C CA . LEU A 1 69 ? 11.125 2.138 -2.397 1.00 93.38 69 LEU A CA 1
ATOM 529 C C . LEU A 1 69 ? 10.963 1.619 -3.825 1.00 93.38 69 LEU A C 1
ATOM 531 O O . LEU A 1 69 ? 10.547 0.477 -4.013 1.00 93.38 69 LEU A O 1
ATOM 535 N N . LEU A 1 70 ? 11.305 2.419 -4.835 1.00 93.75 70 LEU A N 1
ATOM 536 C CA . LEU A 1 70 ? 11.286 1.964 -6.224 1.00 93.75 70 LEU A CA 1
ATOM 537 C C . LEU A 1 70 ? 12.377 0.927 -6.503 1.00 93.75 70 LEU A C 1
ATOM 539 O O . LEU A 1 70 ? 12.116 -0.030 -7.232 1.00 93.75 70 LEU A O 1
ATOM 543 N N . ASP A 1 71 ? 13.561 1.062 -5.906 1.00 95.38 71 ASP A N 1
ATOM 544 C CA . ASP A 1 71 ? 14.609 0.040 -6.008 1.00 95.38 71 ASP A CA 1
ATOM 545 C C . ASP A 1 71 ? 14.194 -1.275 -5.339 1.00 95.38 71 ASP A C 1
ATOM 547 O O . ASP A 1 71 ? 14.425 -2.354 -5.890 1.00 95.38 71 ASP A O 1
ATOM 551 N N . LEU A 1 72 ? 13.490 -1.205 -4.208 1.00 95.12 72 LEU A N 1
ATOM 552 C CA . LEU A 1 72 ? 12.882 -2.373 -3.580 1.00 95.12 72 LEU A CA 1
ATOM 553 C C . LEU A 1 72 ? 11.839 -3.022 -4.502 1.00 95.12 72 LEU A C 1
ATOM 555 O O . LEU A 1 72 ? 11.860 -4.237 -4.690 1.00 95.12 72 LEU A O 1
ATOM 559 N N . VAL A 1 73 ? 10.953 -2.234 -5.117 1.00 95.44 73 VAL A N 1
ATOM 560 C CA . VAL A 1 73 ? 9.963 -2.757 -6.073 1.00 95.44 73 VAL A CA 1
ATOM 561 C C . VAL A 1 73 ? 10.653 -3.426 -7.266 1.00 95.44 73 VAL A C 1
ATOM 563 O O . VAL A 1 73 ? 10.268 -4.533 -7.631 1.00 95.44 73 VAL A O 1
ATOM 566 N N . ARG A 1 74 ? 11.718 -2.832 -7.818 1.00 95.62 74 ARG A N 1
ATOM 567 C CA . ARG A 1 74 ? 12.532 -3.447 -8.887 1.00 95.62 74 ARG A CA 1
ATOM 568 C C . ARG A 1 74 ? 13.142 -4.779 -8.469 1.00 95.62 74 ARG A C 1
ATOM 570 O O . ARG A 1 74 ? 13.172 -5.706 -9.267 1.00 95.62 74 ARG A O 1
ATOM 577 N N . ALA A 1 75 ? 13.621 -4.885 -7.233 1.00 96.38 75 ALA A N 1
ATOM 578 C CA . ALA A 1 75 ? 14.217 -6.121 -6.736 1.00 96.38 75 ALA A CA 1
ATOM 579 C C . ALA A 1 75 ? 13.190 -7.263 -6.615 1.00 96.38 75 ALA A C 1
ATOM 581 O O . ALA A 1 75 ? 13.529 -8.417 -6.869 1.00 96.38 75 ALA A O 1
ATOM 582 N N . PHE A 1 76 ? 11.944 -6.951 -6.244 1.00 95.88 76 PHE A N 1
ATOM 583 C CA . PHE A 1 76 ? 10.862 -7.938 -6.126 1.00 95.88 76 PHE A CA 1
ATOM 584 C C . PHE A 1 76 ? 10.174 -8.251 -7.460 1.00 95.88 76 PHE A C 1
ATOM 586 O O . PHE A 1 76 ? 9.662 -9.355 -7.632 1.00 95.88 76 PHE A O 1
ATOM 593 N N . TYR A 1 77 ? 10.172 -7.301 -8.394 1.00 95.50 77 TYR A N 1
ATOM 594 C CA . TYR A 1 77 ? 9.524 -7.411 -9.701 1.00 95.50 77 TYR A CA 1
ATOM 595 C C . TYR A 1 77 ? 10.514 -7.056 -10.823 1.00 95.50 77 TYR A C 1
ATOM 597 O O . TYR A 1 77 ? 10.326 -6.050 -11.511 1.00 95.50 77 TYR A O 1
ATOM 605 N N . PRO A 1 78 ? 11.580 -7.859 -11.013 1.00 95.75 78 PRO A N 1
ATOM 606 C CA . PRO A 1 78 ? 12.663 -7.534 -11.944 1.00 95.75 78 PRO A CA 1
ATOM 607 C C . PRO A 1 78 ? 12.224 -7.512 -13.413 1.00 95.75 78 PRO A C 1
ATOM 609 O O . PRO A 1 78 ? 12.840 -6.823 -14.220 1.00 95.75 78 PRO A O 1
ATOM 612 N N . ASP A 1 79 ? 11.151 -8.233 -13.747 1.00 94.69 79 ASP A N 1
ATOM 613 C CA . ASP A 1 79 ? 10.629 -8.346 -15.112 1.00 94.69 79 ASP A CA 1
ATOM 614 C C . ASP A 1 79 ? 9.572 -7.276 -15.449 1.00 94.69 79 ASP A C 1
ATOM 616 O O . ASP A 1 79 ? 9.029 -7.265 -16.554 1.00 94.69 79 ASP A O 1
ATOM 620 N N . ALA A 1 80 ? 9.239 -6.385 -14.510 1.00 92.44 80 ALA A N 1
ATOM 621 C CA . ALA A 1 80 ? 8.256 -5.334 -14.747 1.00 92.44 80 ALA A CA 1
ATOM 622 C C . ALA A 1 80 ? 8.833 -4.211 -15.623 1.00 92.44 80 ALA A C 1
ATOM 624 O O . ALA A 1 80 ? 9.869 -3.630 -15.300 1.00 92.44 80 ALA A O 1
ATOM 625 N N . GLU A 1 81 ? 8.118 -3.854 -16.694 1.00 89.44 81 GLU A N 1
ATOM 626 C CA . GLU A 1 81 ? 8.520 -2.768 -17.599 1.00 89.44 81 GLU A CA 1
ATOM 627 C C . GLU A 1 81 ? 8.543 -1.400 -16.897 1.00 89.44 81 GLU A C 1
ATOM 629 O O . GLU A 1 81 ? 9.444 -0.595 -17.141 1.00 89.44 81 GLU A O 1
ATOM 634 N N . ASP A 1 82 ? 7.586 -1.152 -15.994 1.00 91.06 82 ASP A N 1
ATOM 635 C CA . ASP A 1 82 ? 7.509 0.076 -15.201 1.00 91.06 82 ASP A CA 1
ATOM 636 C C . ASP A 1 82 ? 7.345 -0.218 -13.693 1.00 91.06 82 ASP A C 1
ATOM 638 O O . ASP A 1 82 ? 6.240 -0.473 -13.201 1.00 91.06 82 ASP A O 1
ATOM 642 N N . PRO A 1 83 ? 8.436 -0.129 -12.911 1.00 91.56 83 PRO A N 1
ATOM 643 C CA . PRO A 1 83 ? 8.390 -0.269 -11.457 1.00 91.56 83 PRO A CA 1
ATOM 644 C C . PRO A 1 83 ? 7.492 0.761 -10.761 1.00 91.56 83 PRO A C 1
ATOM 646 O O . PRO A 1 83 ? 6.969 0.483 -9.681 1.00 91.56 83 PRO A O 1
ATOM 649 N N . ALA A 1 84 ? 7.291 1.944 -11.350 1.00 90.31 84 ALA A N 1
ATOM 650 C CA . ALA A 1 84 ? 6.390 2.941 -10.786 1.00 90.31 84 ALA A CA 1
ATOM 651 C C . ALA A 1 84 ? 4.924 2.512 -10.936 1.00 90.31 84 ALA A C 1
ATOM 653 O O . ALA A 1 84 ? 4.145 2.713 -10.004 1.00 90.31 84 ALA A O 1
ATOM 654 N N . GLU A 1 85 ? 4.561 1.855 -12.042 1.00 91.88 85 GLU A N 1
ATOM 655 C CA . GLU A 1 85 ? 3.226 1.273 -12.224 1.00 91.88 85 GLU A CA 1
ATOM 656 C C . GLU A 1 85 ? 2.973 0.120 -11.240 1.00 91.88 85 GLU A C 1
ATOM 658 O O . GLU A 1 85 ? 1.887 0.007 -10.656 1.00 91.88 85 GLU A O 1
ATOM 663 N N . VAL A 1 86 ? 3.989 -0.713 -10.994 1.00 94.69 86 VAL A N 1
ATOM 664 C CA . VAL A 1 86 ? 3.920 -1.768 -9.973 1.00 94.69 86 VAL A CA 1
ATOM 665 C C . VAL A 1 86 ? 3.719 -1.159 -8.588 1.00 94.69 86 VAL A C 1
ATOM 667 O O . VAL A 1 86 ? 2.800 -1.566 -7.873 1.00 94.69 86 VAL A O 1
ATOM 670 N N . ALA A 1 87 ? 4.514 -0.148 -8.224 1.00 94.38 87 ALA A N 1
ATOM 671 C CA . ALA A 1 87 ? 4.363 0.558 -6.957 1.00 94.38 87 ALA A CA 1
ATOM 672 C C . ALA A 1 87 ? 2.950 1.143 -6.819 1.00 94.38 87 ALA A C 1
ATOM 674 O O . ALA A 1 87 ? 2.283 0.891 -5.816 1.00 94.38 87 ALA A O 1
ATOM 675 N N . GLU A 1 88 ? 2.460 1.857 -7.840 1.00 93.75 88 GLU A N 1
ATOM 676 C CA . GLU A 1 88 ? 1.104 2.423 -7.915 1.00 93.75 88 GLU A CA 1
ATOM 677 C C . GLU A 1 88 ? 0.015 1.386 -7.632 1.00 93.75 88 GLU A C 1
ATOM 679 O O . GLU A 1 88 ? -0.925 1.617 -6.858 1.00 93.75 88 GLU A O 1
ATOM 684 N N . THR A 1 89 ? 0.178 0.216 -8.244 1.00 95.12 89 THR A N 1
ATOM 685 C CA . THR A 1 89 ? -0.747 -0.903 -8.106 1.00 95.12 89 THR A CA 1
ATOM 686 C C . THR A 1 89 ? -0.731 -1.451 -6.688 1.00 95.12 89 THR A C 1
ATOM 688 O O . THR A 1 89 ? -1.785 -1.533 -6.058 1.00 95.12 89 THR A O 1
ATOM 691 N N . LEU A 1 90 ? 0.450 -1.747 -6.146 1.00 96.69 90 LEU A N 1
ATOM 692 C CA . LEU A 1 90 ? 0.600 -2.282 -4.793 1.00 96.69 90 LEU A CA 1
ATOM 693 C C . LEU A 1 90 ? 0.117 -1.302 -3.724 1.00 96.69 90 LEU A C 1
ATOM 695 O O . LEU A 1 90 ? -0.561 -1.716 -2.790 1.00 96.69 90 LEU A O 1
ATOM 699 N N . MET A 1 91 ? 0.385 -0.006 -3.872 1.00 95.62 91 MET A N 1
ATOM 700 C CA . MET A 1 91 ? -0.131 1.014 -2.954 1.00 95.62 91 MET A CA 1
ATOM 701 C C . MET A 1 91 ? -1.654 1.022 -2.923 1.00 95.62 91 MET A C 1
ATOM 703 O O . MET A 1 91 ? -2.254 1.024 -1.848 1.00 95.62 91 MET A O 1
ATOM 707 N N . SER A 1 92 ? -2.280 0.983 -4.098 1.00 95.88 92 SER A N 1
ATOM 708 C CA . SER A 1 92 ? -3.736 0.977 -4.206 1.00 95.88 92 SER A CA 1
ATOM 709 C C . SER A 1 92 ? -4.341 -0.308 -3.635 1.00 95.88 92 SER A C 1
ATOM 711 O O . SER A 1 92 ? -5.293 -0.245 -2.856 1.00 95.88 92 SER A O 1
ATOM 713 N N . LEU A 1 93 ? -3.769 -1.470 -3.966 1.00 97.00 93 LEU A N 1
ATOM 714 C CA . LEU A 1 93 ? -4.214 -2.763 -3.441 1.00 97.00 93 LEU A CA 1
ATOM 715 C C . LEU A 1 9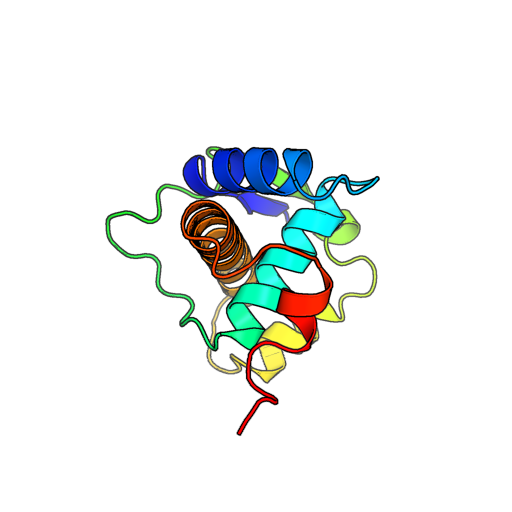3 ? -4.052 -2.839 -1.923 1.00 97.00 93 LEU A C 1
ATOM 717 O O . LEU A 1 93 ? -4.992 -3.211 -1.225 1.00 97.00 93 LEU A O 1
ATOM 721 N N . GLY A 1 94 ? -2.893 -2.440 -1.405 1.00 96.88 94 GLY A N 1
ATOM 722 C CA . GLY A 1 94 ? -2.589 -2.510 0.017 1.00 96.88 94 GLY A CA 1
ATOM 723 C C . GLY A 1 94 ? -3.447 -1.578 0.859 1.00 96.88 94 GLY A C 1
ATOM 724 O O . GLY A 1 94 ? -3.902 -1.991 1.919 1.00 96.88 94 GLY A O 1
ATOM 725 N N . LEU A 1 95 ? -3.752 -0.365 0.385 1.00 97.06 9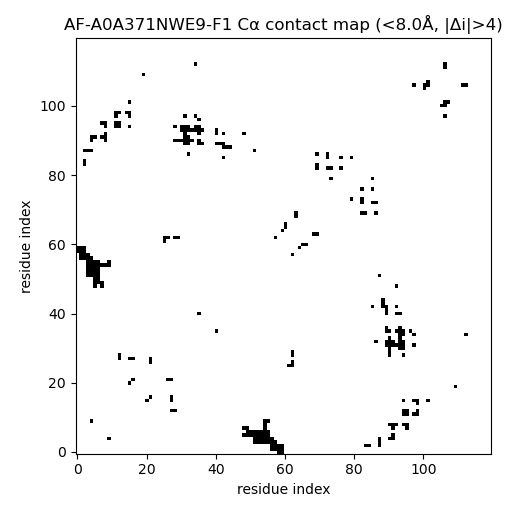5 LEU A N 1
ATOM 726 C CA . LEU A 1 95 ? -4.691 0.528 1.077 1.00 97.06 95 LEU A CA 1
ATOM 727 C C . LEU A 1 95 ? -6.097 -0.060 1.135 1.00 97.06 95 LEU A C 1
ATOM 729 O O . LEU A 1 95 ? -6.723 -0.071 2.193 1.00 97.06 95 LEU A O 1
ATOM 733 N N . VAL A 1 96 ? -6.588 -0.574 0.006 1.00 97.38 96 VAL A N 1
ATOM 734 C CA . VAL A 1 96 ? -7.916 -1.192 -0.068 1.00 97.38 96 VAL A CA 1
ATOM 735 C C . VAL A 1 96 ? -8.001 -2.420 0.837 1.00 97.38 96 VAL A C 1
ATOM 737 O O . VAL A 1 96 ? -9.008 -2.588 1.529 1.00 97.38 96 VAL A O 1
ATOM 740 N N . GLN A 1 97 ? -6.956 -3.247 0.849 1.00 97.50 97 GLN A N 1
ATOM 741 C CA . GLN A 1 97 ? -6.876 -4.427 1.700 1.00 97.50 97 GLN A CA 1
ATOM 742 C C . GLN A 1 97 ? -6.803 -4.037 3.180 1.00 97.50 97 GLN A C 1
ATOM 744 O O . GLN A 1 97 ? -7.601 -4.530 3.968 1.00 97.50 97 GLN A O 1
ATOM 749 N N . LEU A 1 98 ? -5.951 -3.076 3.549 1.00 97.12 98 LEU A N 1
ATOM 750 C CA . LEU A 1 98 ? -5.833 -2.602 4.930 1.00 97.12 98 LEU A CA 1
ATOM 751 C C . LEU A 1 98 ? -7.155 -2.034 5.453 1.00 97.12 98 LEU A C 1
ATOM 753 O O . LEU A 1 98 ? -7.559 -2.349 6.567 1.00 97.12 98 LEU A O 1
ATOM 757 N N . ALA A 1 99 ? -7.859 -1.236 4.651 1.00 97.31 99 ALA A N 1
ATOM 758 C CA . ALA A 1 99 ? -9.181 -0.739 5.022 1.00 97.31 99 ALA A CA 1
ATOM 759 C C . ALA A 1 99 ? -10.190 -1.890 5.205 1.00 97.31 99 ALA A C 1
ATOM 761 O O . ALA A 1 99 ? -10.984 -1.881 6.142 1.00 97.31 99 ALA A O 1
ATOM 762 N N . ALA A 1 100 ? -10.148 -2.922 4.355 1.00 97.19 100 ALA A N 1
ATOM 763 C CA . ALA A 1 100 ? -10.983 -4.110 4.541 1.00 97.19 100 ALA A CA 1
ATOM 764 C C . ALA A 1 100 ? -10.656 -4.856 5.841 1.00 97.19 100 ALA A C 1
ATOM 766 O O . ALA A 1 100 ? -11.571 -5.220 6.580 1.00 97.19 100 ALA A O 1
ATOM 767 N N . ASP A 1 101 ? -9.376 -5.022 6.155 1.00 96.50 101 ASP A N 1
ATOM 768 C CA . ASP A 1 101 ? -8.920 -5.690 7.372 1.00 96.50 101 ASP A CA 1
ATOM 769 C C . ASP A 1 101 ? -9.237 -4.886 8.640 1.00 96.50 101 ASP A C 1
ATOM 771 O O . ASP A 1 101 ? -9.539 -5.478 9.677 1.00 96.50 101 ASP A O 1
ATOM 775 N N . LEU A 1 102 ? -9.272 -3.552 8.551 1.00 95.62 102 LEU A N 1
ATOM 776 C CA . LEU A 1 102 ? -9.795 -2.677 9.602 1.00 95.62 102 LEU A CA 1
ATOM 777 C C . LEU A 1 102 ? -11.296 -2.893 9.835 1.00 95.62 102 LEU A C 1
ATOM 779 O O . LEU A 1 102 ? -11.713 -3.089 10.978 1.00 95.62 102 LEU A O 1
ATOM 783 N N . ARG A 1 103 ? -12.115 -2.908 8.773 1.00 96.19 103 ARG A N 1
ATOM 784 C CA . ARG A 1 103 ? -13.568 -3.163 8.887 1.00 96.19 103 ARG A CA 1
ATOM 785 C C . ARG A 1 103 ? -13.872 -4.537 9.462 1.00 96.19 103 ARG A C 1
ATOM 787 O O . ARG A 1 103 ? -14.805 -4.683 10.247 1.00 96.19 103 ARG A O 1
ATOM 794 N N . ASN A 1 104 ? -13.069 -5.530 9.098 1.00 95.69 104 ASN A N 1
ATOM 795 C CA . ASN A 1 104 ? -13.231 -6.902 9.564 1.00 95.69 104 ASN A CA 1
ATOM 796 C C . ASN A 1 104 ? -12.601 -7.150 10.942 1.00 95.69 104 ASN A C 1
ATOM 798 O O . ASN A 1 104 ? -12.697 -8.259 11.458 1.00 95.69 104 ASN A O 1
ATOM 802 N N . SER A 1 105 ? -11.974 -6.137 11.554 1.00 93.75 105 SER A N 1
ATOM 803 C CA . SER A 1 105 ? -11.229 -6.255 12.817 1.00 93.75 105 SER A CA 1
ATOM 804 C C . SER A 1 105 ? -10.073 -7.268 12.790 1.00 93.75 105 SER A C 1
ATOM 806 O O . SER A 1 105 ? -9.594 -7.678 13.844 1.00 93.75 105 SER A O 1
ATOM 808 N N . THR A 1 106 ? -9.588 -7.639 11.601 1.00 93.19 106 THR A N 1
ATOM 809 C CA . THR A 1 106 ? -8.342 -8.401 11.411 1.00 93.19 106 THR A CA 1
ATOM 810 C C . THR A 1 106 ? -7.136 -7.553 11.815 1.00 93.19 106 THR A C 1
ATOM 812 O O . THR A 1 106 ? -6.172 -8.056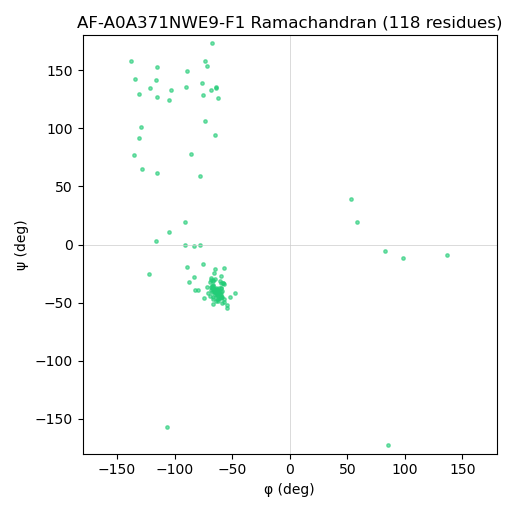 12.386 1.00 93.19 106 THR A O 1
ATOM 815 N N . VAL A 1 107 ? -7.205 -6.246 11.547 1.00 92.62 107 VAL A N 1
ATOM 816 C CA . VAL A 1 107 ? -6.267 -5.243 12.056 1.00 92.62 107 VAL A CA 1
ATOM 817 C C . VAL A 1 107 ?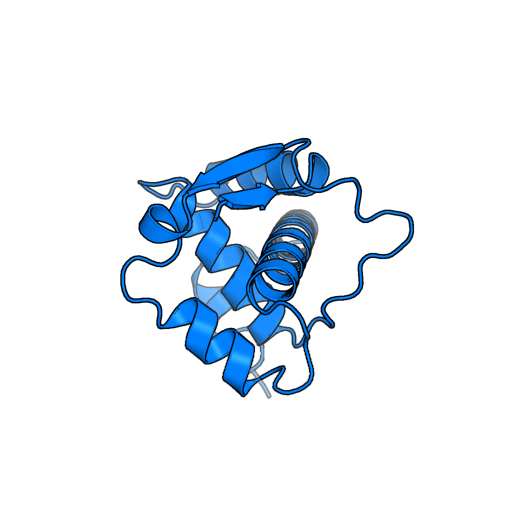 -7.041 -4.311 12.976 1.00 92.62 107 VAL A C 1
ATOM 819 O O . VAL A 1 107 ? -8.050 -3.727 12.589 1.00 92.62 107 VAL A O 1
ATOM 822 N N . THR A 1 108 ? -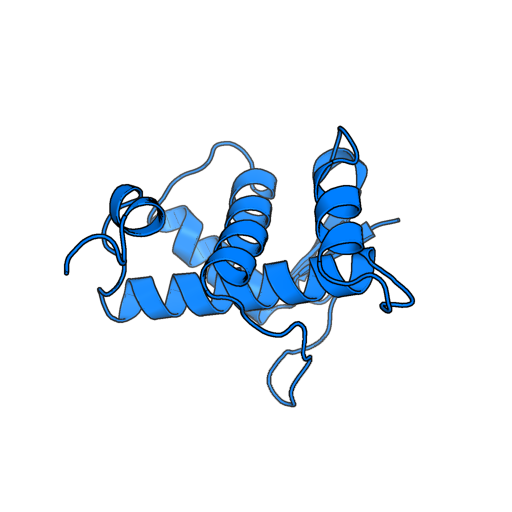6.561 -4.134 14.201 1.00 90.56 108 THR A N 1
ATOM 823 C CA . THR A 1 108 ? -7.167 -3.208 15.170 1.00 90.56 108 THR A CA 1
ATOM 824 C C . THR A 1 108 ? -6.181 -2.155 15.653 1.00 90.56 108 THR A C 1
ATOM 826 O O . THR A 1 108 ? -6.588 -1.063 16.056 1.00 90.56 108 THR A O 1
ATOM 829 N N . ARG A 1 109 ? -4.882 -2.454 15.617 1.00 90.69 109 ARG A N 1
ATOM 830 C CA . ARG A 1 109 ? -3.783 -1.599 16.073 1.00 90.69 109 ARG A CA 1
ATOM 831 C C . ARG A 1 109 ? -2.631 -1.664 15.074 1.00 90.69 109 ARG A C 1
ATOM 833 O O . ARG A 1 109 ? -2.472 -2.650 14.366 1.00 90.69 109 ARG A O 1
ATOM 840 N N . ILE A 1 110 ? -1.770 -0.644 15.072 1.00 85.75 110 ILE A N 1
ATOM 841 C CA . ILE A 1 110 ? -0.560 -0.618 14.227 1.00 85.75 110 ILE A CA 1
ATOM 842 C C . ILE A 1 110 ? 0.343 -1.832 14.498 1.00 85.75 110 ILE A C 1
ATOM 844 O O . ILE A 1 110 ? 0.959 -2.358 13.579 1.00 85.75 110 ILE A O 1
ATOM 848 N N . THR A 1 111 ? 0.397 -2.312 15.742 1.00 87.62 111 THR A N 1
ATOM 849 C CA . THR A 1 111 ? 1.168 -3.507 16.114 1.00 87.62 111 THR A CA 1
ATOM 850 C C . THR A 1 111 ? 0.722 -4.756 15.363 1.00 87.62 111 THR A C 1
ATOM 852 O O . THR A 1 111 ? 1.559 -5.586 15.026 1.00 87.62 111 THR A O 1
ATOM 855 N N . ASP A 1 112 ? -0.564 -4.871 15.035 1.00 87.31 112 ASP A N 1
ATOM 856 C CA . ASP A 1 112 ? -1.103 -6.036 14.331 1.00 87.31 112 ASP A CA 1
ATOM 857 C C . ASP A 1 112 ? -0.529 -6.097 12.906 1.00 87.31 112 ASP A C 1
ATOM 859 O O . ASP A 1 112 ? -0.256 -7.167 12.379 1.00 87.31 112 ASP A O 1
ATOM 863 N N . ILE A 1 113 ? -0.223 -4.941 12.309 1.00 84.62 113 ILE A N 1
ATOM 864 C CA . ILE A 1 113 ? 0.424 -4.849 10.994 1.00 84.62 113 ILE A CA 1
ATOM 865 C C . ILE A 1 113 ? 1.862 -5.394 11.036 1.00 84.62 113 ILE A C 1
ATOM 867 O O . ILE A 1 113 ? 2.352 -5.929 10.042 1.00 84.62 113 ILE A O 1
ATOM 871 N N . LEU A 1 114 ? 2.546 -5.269 12.176 1.00 78.81 114 LEU A N 1
ATOM 872 C CA . LEU A 1 114 ? 3.925 -5.731 12.341 1.00 78.81 114 LEU A CA 1
ATOM 873 C C . LEU A 1 114 ? 3.990 -7.232 12.653 1.00 78.81 114 LEU A C 1
ATOM 875 O O . LEU A 1 114 ? 4.845 -7.921 12.097 1.00 78.81 114 LEU A O 1
ATOM 879 N N . TYR A 1 115 ? 3.065 -7.737 13.474 1.00 71.62 115 TYR A N 1
ATOM 880 C CA . TYR A 1 115 ? 3.155 -9.069 14.092 1.00 71.62 115 TYR A CA 1
ATOM 881 C C . TYR A 1 115 ? 2.064 -10.066 13.666 1.00 71.62 115 TYR A C 1
ATOM 883 O O . TYR A 1 115 ? 2.031 -11.182 14.181 1.00 71.62 115 TYR A O 1
ATOM 891 N N . ALA A 1 116 ? 1.160 -9.717 12.742 1.00 59.38 116 ALA A N 1
ATOM 892 C CA . ALA A 1 116 ? 0.140 -10.652 12.251 1.00 59.38 116 ALA A CA 1
ATOM 893 C C . ALA A 1 116 ? 0.773 -11.837 11.496 1.00 59.38 116 ALA A C 1
ATOM 895 O O . ALA A 1 116 ? 1.055 -11.731 10.302 1.00 59.38 116 ALA A O 1
ATOM 896 N N . GLY A 1 117 ? 1.021 -12.944 12.195 1.00 58.72 117 GLY A N 1
ATOM 897 C CA . GLY A 1 117 ? 1.628 -14.161 11.647 1.00 58.72 117 GLY A CA 1
ATOM 898 C C . GLY A 1 117 ? 2.708 -14.803 12.524 1.00 58.72 117 GLY A C 1
ATOM 899 O O . GLY A 1 117 ? 3.091 -15.924 12.229 1.00 58.72 117 GLY A O 1
ATOM 900 N N . ASP A 1 118 ? 3.151 -14.151 13.608 1.00 52.62 118 ASP A N 1
ATOM 901 C CA . ASP A 1 118 ? 4.159 -14.706 14.541 1.00 52.62 118 ASP A CA 1
ATOM 902 C C . ASP A 1 118 ? 3.529 -15.495 15.709 1.00 52.62 118 ASP A C 1
ATOM 904 O O . ASP A 1 118 ? 4.128 -15.669 16.769 1.00 52.62 118 ASP A O 1
ATOM 908 N N . GLY A 1 119 ? 2.277 -15.919 15.539 1.00 50.94 119 GLY A N 1
ATOM 909 C CA . GLY A 1 119 ? 1.518 -16.687 16.518 1.00 50.94 119 GLY A CA 1
ATOM 910 C C . GLY A 1 119 ? 1.202 -18.080 16.000 1.00 50.94 119 GLY A C 1
ATOM 911 O O . GLY A 1 119 ? 0.027 -18.371 15.827 1.00 50.94 119 GLY A O 1
ATOM 912 N N . ASP A 1 120 ? 2.237 -18.875 15.731 1.00 38.69 120 ASP A N 1
ATOM 913 C CA . ASP A 1 120 ? 2.213 -20.347 15.709 1.00 38.69 120 ASP A CA 1
ATOM 914 C C . ASP A 1 120 ? 3.597 -20.891 16.107 1.00 38.69 120 ASP A C 1
ATOM 916 O O . ASP A 1 120 ? 4.609 -20.467 15.499 1.00 38.69 120 ASP A O 1
#

pLDDT: mean 89.73, std 9.65, range [38.69, 97.5]